Protein AF-A0A1C3P775-F1 (afdb_monomer_lite)

Structure (mmCIF, N/CA/C/O backbone):
data_AF-A0A1C3P775-F1
#
_entry.id   AF-A0A1C3P775-F1
#
loop_
_atom_site.group_PDB
_atom_site.id
_atom_site.type_symbol
_atom_site.label_atom_id
_atom_site.label_alt_id
_atom_site.label_comp_id
_atom_site.label_asym_id
_atom_site.label_entity_id
_atom_site.label_seq_id
_atom_site.pdbx_PDB_ins_code
_atom_site.Cartn_x
_atom_site.Cartn_y
_atom_site.Cartn_z
_atom_site.occupancy
_atom_site.B_iso_or_equiv
_atom_site.auth_seq_id
_atom_site.auth_comp_id
_atom_site.auth_asym_id
_atom_site.auth_atom_id
_atom_site.pdbx_PDB_model_num
ATOM 1 N N . MET A 1 1 ? 8.559 2.359 -17.703 1.00 49.78 1 MET A N 1
ATOM 2 C CA . MET A 1 1 ? 7.394 2.010 -16.866 1.00 49.78 1 MET A CA 1
ATOM 3 C C . MET A 1 1 ? 7.387 0.503 -16.734 1.00 49.78 1 MET A C 1
ATOM 5 O O . MET A 1 1 ? 7.263 -0.166 -17.751 1.00 49.78 1 MET A O 1
ATOM 9 N N . THR A 1 2 ? 7.625 -0.032 -15.539 1.00 54.03 2 THR A N 1
ATOM 10 C CA . THR A 1 2 ? 7.484 -1.471 -15.293 1.00 54.03 2 THR A CA 1
ATOM 11 C C . THR A 1 2 ? 6.001 -1.790 -15.454 1.00 54.03 2 THR A C 1
ATOM 13 O O . THR A 1 2 ? 5.182 -1.293 -14.683 1.00 54.03 2 THR A O 1
ATOM 16 N N . ALA A 1 3 ? 5.630 -2.498 -16.520 1.00 74.12 3 ALA A N 1
ATOM 17 C CA . ALA A 1 3 ? 4.247 -2.917 -16.708 1.00 74.12 3 ALA A CA 1
ATOM 18 C C . ALA A 1 3 ? 3.830 -3.756 -15.487 1.00 74.12 3 ALA A C 1
ATOM 20 O O . ALA A 1 3 ? 4.569 -4.650 -15.082 1.00 74.12 3 ALA A O 1
ATOM 21 N N . GLY A 1 4 ? 2.690 -3.431 -14.871 1.00 85.75 4 GLY A N 1
ATOM 22 C CA . GLY A 1 4 ? 2.211 -4.135 -13.675 1.00 85.75 4 GLY A CA 1
ATOM 23 C C . 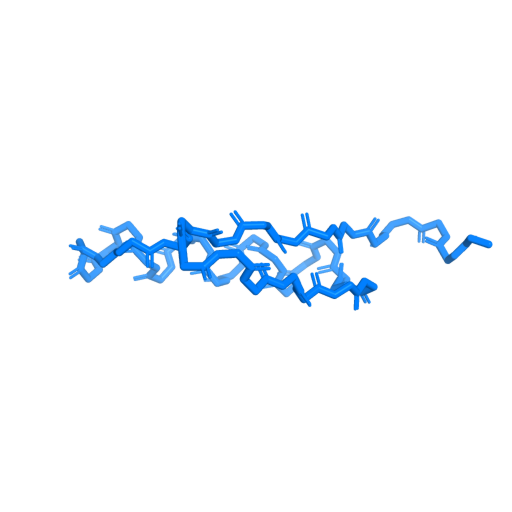GLY A 1 4 ? 2.716 -3.588 -12.335 1.00 85.75 4 GLY A C 1
ATOM 24 O O . GLY A 1 4 ? 2.765 -4.341 -11.366 1.00 85.75 4 GLY A O 1
ATOM 25 N N . ALA A 1 5 ? 3.061 -2.300 -12.257 1.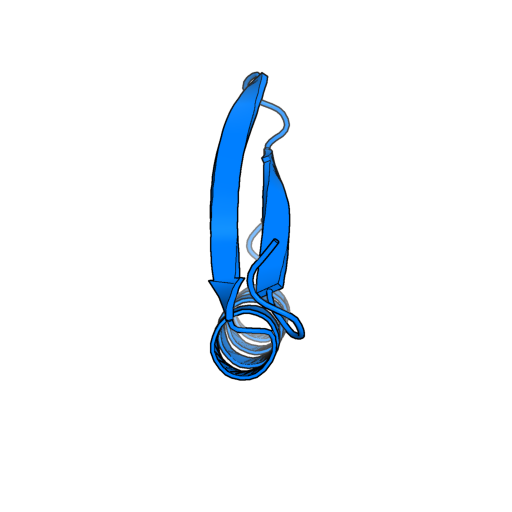00 93.81 5 ALA A N 1
ATOM 26 C CA . ALA A 1 5 ? 3.323 -1.614 -10.993 1.00 93.81 5 ALA A CA 1
ATOM 27 C C . ALA A 1 5 ? 2.414 -0.386 -10.798 1.00 93.81 5 ALA A C 1
ATOM 29 O O . ALA A 1 5 ? 2.029 0.271 -11.767 1.00 93.81 5 ALA A O 1
ATOM 30 N N . VAL A 1 6 ? 2.092 -0.076 -9.541 1.00 94.31 6 VAL A N 1
ATOM 31 C CA . VAL A 1 6 ? 1.261 1.055 -9.104 1.00 94.31 6 VAL A CA 1
ATOM 32 C C . VAL A 1 6 ? 2.025 1.965 -8.138 1.00 94.31 6 VAL A C 1
ATOM 34 O O . VAL A 1 6 ? 3.116 1.639 -7.665 1.00 94.31 6 VAL A O 1
ATOM 37 N N . SER A 1 7 ? 1.440 3.124 -7.845 1.00 94.06 7 SER A N 1
ATOM 38 C CA . SER A 1 7 ? 1.946 4.067 -6.851 1.00 94.06 7 SER A CA 1
ATOM 39 C C . SER A 1 7 ? 0.867 4.377 -5.820 1.00 94.06 7 SER A C 1
ATOM 41 O O . SER A 1 7 ? -0.256 4.708 -6.199 1.00 94.06 7 SER A O 1
ATOM 43 N N . PHE A 1 8 ? 1.214 4.334 -4.536 1.00 93.75 8 PHE A N 1
ATOM 44 C CA . PHE A 1 8 ? 0.353 4.811 -3.456 1.00 93.75 8 PHE A CA 1
ATOM 45 C C . PHE A 1 8 ? 0.663 6.262 -3.126 1.00 93.75 8 PHE A C 1
ATOM 47 O O . PHE A 1 8 ? 1.827 6.660 -3.067 1.00 93.75 8 PHE A O 1
ATOM 54 N N . ARG A 1 9 ? -0.391 7.049 -2.909 1.00 93.50 9 ARG A N 1
ATOM 55 C CA . ARG A 1 9 ? -0.303 8.429 -2.428 1.00 93.50 9 ARG A CA 1
ATOM 56 C C . AR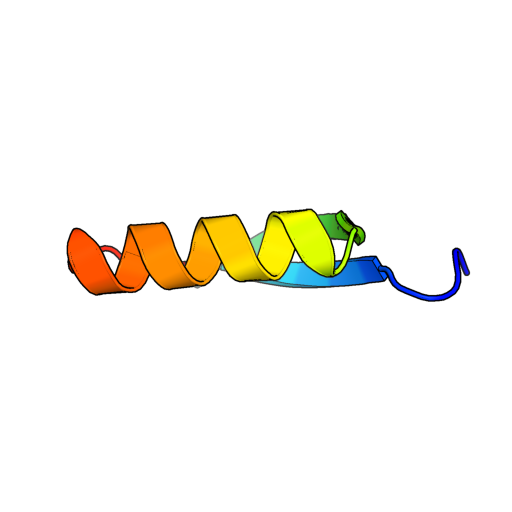G A 1 9 ? -1.019 8.508 -1.094 1.00 93.50 9 ARG A C 1
ATOM 58 O O . ARG A 1 9 ? -2.234 8.337 -1.038 1.00 93.50 9 ARG A O 1
ATOM 65 N N . TYR A 1 10 ? -0.257 8.815 -0.060 1.00 89.38 10 TYR A N 1
ATOM 66 C CA . TYR A 1 10 ? -0.746 8.931 1.300 1.00 89.38 10 TYR A CA 1
ATOM 67 C C . TYR A 1 10 ? -1.249 10.353 1.571 1.00 89.38 10 TYR A C 1
ATOM 69 O O . TYR A 1 10 ? -0.840 11.328 0.932 1.00 89.38 10 TYR A O 1
ATOM 77 N N . ARG A 1 11 ? -2.134 10.501 2.564 1.00 89.19 11 ARG A N 1
ATOM 78 C CA . ARG A 1 11 ? -2.700 11.814 2.936 1.00 89.19 11 ARG A CA 1
ATOM 79 C C . ARG A 1 11 ? -1.683 12.789 3.528 1.00 89.19 11 ARG A C 1
ATOM 81 O O . ARG A 1 11 ? -1.915 13.991 3.479 1.00 89.19 11 ARG A O 1
ATOM 88 N N . ASN A 1 12 ? -0.573 12.291 4.065 1.00 89.88 12 ASN A N 1
ATOM 89 C CA . ASN A 1 12 ? 0.535 13.111 4.565 1.00 89.88 12 ASN A CA 1
ATOM 90 C C . ASN A 1 12 ? 1.389 13.723 3.430 1.00 89.88 12 ASN A C 1
ATOM 92 O O . ASN A 1 12 ? 2.345 14.437 3.715 1.00 89.88 12 ASN A O 1
ATOM 96 N N . GLY A 1 13 ? 1.059 13.450 2.162 1.00 92.38 13 GLY A N 1
ATOM 97 C CA . GLY A 1 13 ? 1.804 13.925 0.997 1.00 92.38 13 GLY A CA 1
ATOM 98 C C . GLY A 1 13 ? 2.938 12.996 0.561 1.00 92.38 13 GLY A C 1
ATOM 99 O O . GLY A 1 13 ? 3.564 13.254 -0.465 1.00 92.38 13 GLY A O 1
ATOM 100 N N . GLU A 1 14 ? 3.183 11.908 1.290 1.00 93.31 14 GLU A N 1
ATOM 101 C CA . GLU A 1 14 ? 4.140 10.884 0.894 1.00 93.31 14 GLU A CA 1
ATOM 102 C C . GLU A 1 14 ? 3.619 10.080 -0.302 1.00 93.31 14 GLU A C 1
ATOM 104 O O . GLU A 1 14 ? 2.415 9.865 -0.479 1.00 93.31 14 GLU A O 1
ATOM 109 N N . GLN A 1 15 ? 4.547 9.611 -1.133 1.00 94.88 15 GLN A N 1
ATOM 110 C CA . GLN A 1 15 ? 4.237 8.767 -2.272 1.00 94.88 15 GLN A CA 1
ATOM 111 C C . GLN A 1 15 ? 5.209 7.592 -2.342 1.00 94.88 15 GLN A C 1
ATOM 113 O O . GLN A 1 15 ? 6.424 7.780 -2.389 1.00 94.88 15 GLN A O 1
ATOM 118 N N . ARG A 1 16 ? 4.665 6.376 -2.411 1.00 93.50 16 ARG A N 1
ATOM 119 C CA . ARG A 1 16 ? 5.432 5.146 -2.646 1.00 93.50 16 ARG A CA 1
ATOM 120 C C . ARG A 1 16 ? 5.183 4.681 -4.075 1.00 93.50 16 ARG A C 1
ATOM 122 O O . ARG A 1 16 ? 4.044 4.435 -4.457 1.00 93.50 16 ARG A O 1
ATOM 129 N N . ASN A 1 17 ? 6.242 4.610 -4.879 1.00 94.25 17 ASN A N 1
ATOM 130 C CA . ASN A 1 17 ? 6.164 4.379 -6.324 1.00 94.25 17 ASN A CA 1
ATOM 131 C C . ASN A 1 17 ? 6.715 3.014 -6.731 1.00 94.25 17 ASN A C 1
ATOM 133 O O . ASN A 1 17 ? 7.673 2.533 -6.135 1.00 94.25 17 ASN A O 1
ATOM 137 N N . GLY A 1 18 ? 6.170 2.456 -7.814 1.00 93.94 18 GLY A N 1
ATOM 138 C CA . GLY A 1 18 ? 6.718 1.254 -8.446 1.00 93.94 18 GLY A CA 1
ATOM 139 C C . GLY A 1 18 ? 6.408 -0.039 -7.692 1.00 93.94 18 GLY A C 1
ATOM 140 O O . GLY A 1 18 ? 7.156 -1.003 -7.815 1.00 93.94 18 GLY A O 1
ATOM 141 N N . ILE A 1 19 ? 5.316 -0.060 -6.929 1.00 93.75 19 ILE A N 1
ATOM 142 C CA . ILE A 1 19 ? 4.871 -1.226 -6.166 1.00 93.75 19 ILE A CA 1
ATOM 143 C C . ILE A 1 19 ? 4.288 -2.246 -7.149 1.00 93.75 19 ILE A C 1
ATOM 145 O O . ILE A 1 19 ? 3.343 -1.895 -7.860 1.00 93.75 19 ILE A O 1
ATOM 149 N N . PRO A 1 20 ? 4.802 -3.485 -7.224 1.00 95.31 20 PRO A N 1
ATOM 150 C CA . PRO A 1 20 ? 4.198 -4.523 -8.052 1.00 95.31 20 PRO A CA 1
ATOM 151 C C . PRO A 1 20 ? 2.723 -4.720 -7.694 1.00 95.31 20 PRO A C 1
ATOM 153 O O . PRO A 1 20 ? 2.357 -4.695 -6.521 1.00 95.31 20 PRO A O 1
ATOM 156 N N . VAL A 1 21 ? 1.863 -4.940 -8.690 1.00 93.38 21 VAL A N 1
ATOM 157 C CA . VAL A 1 21 ? 0.411 -5.089 -8.469 1.00 93.38 21 VAL A CA 1
ATOM 158 C C . VAL A 1 21 ? 0.098 -6.184 -7.445 1.00 93.38 21 VAL A C 1
ATOM 160 O O . VAL A 1 21 ? -0.767 -5.985 -6.598 1.00 93.38 21 VAL A O 1
ATOM 163 N N . THR A 1 22 ? 0.822 -7.304 -7.470 1.00 94.44 22 THR A N 1
ATOM 164 C CA . THR A 1 22 ? 0.645 -8.397 -6.501 1.00 94.44 22 THR A CA 1
ATOM 165 C C . THR A 1 22 ? 0.895 -7.939 -5.063 1.00 94.44 22 THR A C 1
ATOM 167 O O . THR A 1 22 ? 0.096 -8.230 -4.174 1.00 94.44 22 THR A O 1
ATOM 170 N N . ASP A 1 23 ? 1.959 -7.170 -4.840 1.00 94.81 23 ASP A N 1
ATOM 171 C CA . ASP A 1 23 ? 2.311 -6.661 -3.512 1.00 94.81 23 ASP A CA 1
ATOM 172 C C . ASP A 1 23 ? 1.326 -5.580 -3.062 1.00 94.81 23 ASP A C 1
ATOM 174 O O . ASP A 1 23 ? 0.900 -5.565 -1.909 1.00 94.81 23 ASP A O 1
ATOM 178 N N . ALA A 1 24 ? 0.891 -4.726 -3.991 1.00 95.00 24 ALA A N 1
ATOM 179 C CA . ALA A 1 24 ? -0.119 -3.708 -3.733 1.00 95.00 24 ALA A CA 1
ATOM 180 C C . ALA A 1 24 ? -1.459 -4.322 -3.296 1.00 95.00 24 ALA A C 1
ATOM 182 O O . ALA A 1 24 ? -2.095 -3.816 -2.373 1.00 95.00 24 ALA A O 1
ATOM 183 N N . ILE A 1 25 ? -1.880 -5.423 -3.928 1.00 95.00 25 ILE A N 1
ATOM 184 C CA . ILE A 1 25 ? -3.095 -6.152 -3.542 1.00 95.00 25 ILE A CA 1
ATOM 185 C C . ILE A 1 25 ? -2.955 -6.691 -2.115 1.00 95.00 25 ILE A C 1
ATOM 187 O O . ILE A 1 25 ? -3.851 -6.478 -1.299 1.00 95.00 25 ILE A O 1
ATOM 191 N N . ASN A 1 26 ? -1.831 -7.334 -1.795 1.00 96.19 26 ASN A N 1
ATOM 192 C CA . ASN A 1 26 ? -1.587 -7.867 -0.454 1.00 96.19 26 ASN A CA 1
ATOM 193 C C . ASN A 1 26 ? -1.583 -6.761 0.615 1.00 96.19 26 ASN A C 1
ATOM 195 O O . ASN A 1 26 ? -2.180 -6.939 1.680 1.00 96.19 26 ASN A O 1
ATOM 199 N N . GLU A 1 27 ? -0.960 -5.612 0.329 1.00 93.19 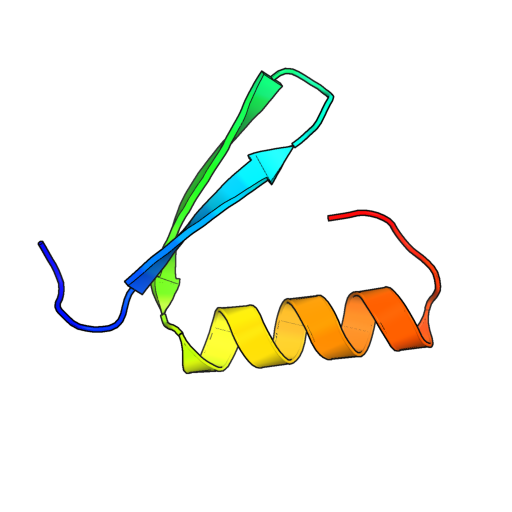27 GLU A N 1
ATOM 200 C CA . GLU A 1 27 ? -0.926 -4.457 1.235 1.00 93.19 27 GLU A CA 1
ATOM 201 C C . GLU A 1 27 ? -2.339 -3.910 1.491 1.00 93.19 27 GLU A C 1
ATOM 203 O O . GLU A 1 27 ? -2.721 -3.716 2.643 1.00 93.19 27 GLU A O 1
ATOM 208 N N . ILE A 1 28 ? -3.156 -3.747 0.444 1.00 93.62 28 ILE A N 1
ATOM 209 C CA . ILE A 1 28 ? -4.537 -3.256 0.573 1.00 93.62 28 ILE A CA 1
ATOM 210 C C . ILE A 1 28 ? -5.415 -4.244 1.348 1.00 93.62 28 ILE A C 1
ATOM 212 O O . ILE A 1 28 ? -6.159 -3.825 2.232 1.00 93.62 28 ILE A O 1
ATOM 216 N N . VAL A 1 29 ? -5.343 -5.545 1.050 1.00 96.44 29 VAL A N 1
ATOM 217 C CA . VAL A 1 29 ? -6.140 -6.562 1.761 1.00 96.44 29 VAL A CA 1
ATOM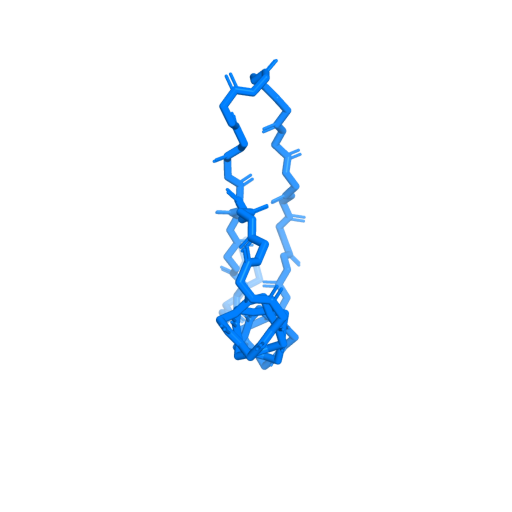 218 C C . VAL A 1 29 ? -5.785 -6.571 3.247 1.00 96.44 29 VAL A C 1
ATOM 220 O O . VAL A 1 29 ? -6.679 -6.532 4.091 1.00 96.44 29 VAL A O 1
ATOM 223 N N . THR A 1 30 ? -4.490 -6.528 3.565 1.00 95.25 30 THR A N 1
ATOM 224 C CA . THR A 1 30 ? -3.999 -6.436 4.948 1.00 95.25 30 THR A CA 1
ATOM 225 C C . THR A 1 30 ? -4.471 -5.150 5.622 1.00 95.25 30 THR A C 1
ATOM 227 O O . THR A 1 30 ? -4.858 -5.165 6.791 1.00 95.25 30 THR A O 1
ATOM 230 N N . AL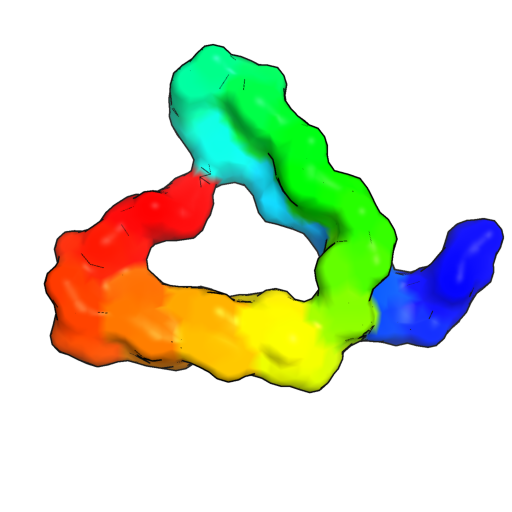A A 1 31 ? -4.468 -4.030 4.900 1.00 93.00 31 ALA A N 1
ATOM 231 C CA . ALA A 1 31 ? -4.928 -2.759 5.433 1.00 93.00 31 ALA A CA 1
ATOM 232 C C . ALA A 1 31 ? -6.431 -2.762 5.745 1.00 93.00 31 ALA A C 1
ATOM 234 O O . ALA A 1 31 ? -6.845 -2.255 6.786 1.00 93.00 31 ALA A O 1
ATOM 235 N N . ILE A 1 32 ? -7.240 -3.381 4.880 1.00 94.75 32 ILE A N 1
ATOM 236 C CA . ILE A 1 32 ? -8.682 -3.551 5.089 1.00 94.75 32 ILE A CA 1
ATOM 237 C C . ILE A 1 32 ? -8.949 -4.443 6.305 1.00 94.75 32 ILE A C 1
ATOM 239 O O . ILE A 1 32 ? -9.758 -4.068 7.154 1.00 94.75 32 ILE A O 1
ATOM 243 N N . ASP A 1 33 ? -8.257 -5.581 6.410 1.00 96.81 33 ASP A N 1
ATOM 244 C CA . ASP A 1 33 ? -8.401 -6.531 7.521 1.00 96.81 33 ASP A CA 1
ATOM 245 C C . ASP A 1 33 ? -8.090 -5.870 8.873 1.00 96.81 33 ASP A C 1
ATOM 247 O O . ASP A 1 33 ? -8.882 -5.931 9.814 1.00 96.81 33 ASP A O 1
ATOM 251 N N . ASN A 1 34 ? -6.999 -5.100 8.924 1.00 94.88 34 ASN A N 1
ATOM 252 C CA . ASN A 1 34 ? -6.574 -4.373 10.122 1.00 94.88 34 ASN A CA 1
ATOM 253 C C . ASN A 1 34 ? -7.275 -3.018 10.316 1.00 94.88 34 ASN A C 1
ATOM 255 O O . ASN A 1 34 ? -7.012 -2.324 11.298 1.00 94.88 34 ASN A O 1
ATOM 259 N N . ARG A 1 35 ? -8.150 -2.618 9.385 1.00 91.88 35 ARG A N 1
ATOM 260 C CA . ARG A 1 35 ? -8.801 -1.296 9.333 1.00 91.88 35 ARG A CA 1
ATOM 261 C C . ARG A 1 35 ? -7.835 -0.114 9.478 1.00 91.88 35 ARG A C 1
ATOM 263 O O . ARG A 1 35 ? -8.134 0.870 10.156 1.00 91.88 35 ARG A O 1
ATOM 270 N N . ILE A 1 36 ? -6.695 -0.199 8.807 1.00 86.75 36 ILE A N 1
ATOM 271 C CA . ILE A 1 36 ? -5.699 0.872 8.716 1.00 86.75 36 ILE A CA 1
ATOM 272 C C . ILE A 1 36 ? -5.787 1.564 7.354 1.00 86.75 36 ILE A C 1
ATOM 274 O O . ILE A 1 36 ? -6.256 0.993 6.371 1.00 86.75 36 ILE A O 1
ATOM 278 N N . GLN A 1 37 ? -5.354 2.821 7.297 1.00 78.50 37 GLN A N 1
ATOM 279 C CA . GLN A 1 37 ? -5.382 3.601 6.065 1.00 78.50 37 GLN A CA 1
ATOM 280 C C . GLN A 1 37 ? -4.065 3.447 5.294 1.00 78.50 37 GLN A C 1
ATOM 282 O O . GLN A 1 37 ? -2.994 3.612 5.881 1.00 78.50 37 GLN A O 1
ATOM 287 N N . VAL A 1 38 ? -4.170 3.185 3.988 1.00 79.06 38 VAL A N 1
ATOM 288 C CA . VAL A 1 38 ? -3.080 3.332 3.005 1.00 79.06 38 VAL A CA 1
ATOM 289 C C . VAL A 1 38 ? -3.104 4.704 2.326 1.00 79.06 38 VAL A C 1
ATOM 291 O O . VAL A 1 38 ? -3.984 5.545 2.651 1.00 79.06 38 VAL A O 1
#

pLDDT: mean 89.89, std 10.25, range [49.78, 96.81]

Organism: NCBI:txid1839754

Foldseek 3Di:
DPPQFDKDQDPVRDIDGGHHNVRVVVVVVVCVVVVHDD

Sequence (38 aa):
MTAGAVSFRYRNGEQRNGIPVTDAINEIVTAIDNRIQV

Radius of gyration: 10.54 Å; chains: 1; bounding box: 16×22×27 Å

Secondary structure (DSSP, 8-state):
--TTEEEEE-TTS-EEEEEEHHHHHHHHHHHHHTT---